Protein AF-A0A2C8F729-F1 (afdb_monomer_lite)

Radius of gyration: 20.16 Å; chains: 1; bounding box: 45×24×63 Å

Secondary structure (DSSP, 8-state):
----EEPPHHHHHH-HHHHHHHTTS-GGGHHHHHHHHHH-EE--HHHHHHHHHHHHHHHTTS-EEEEE--PPPTT---SB-TTSSB--------SHHHHHHHHHHHHHHHTTTTEEES--HHHHHHHT--EEEEE--SS-HHHHHHHHHH-PPPS---

Sequence (158 aa):
MKNTDKIAPHTIGSCSEIQSWIDQFPSKYHDTARELLLQLNFVSRDTYAKWLQRKLDYYAENECALYAVRKFRSTVKSAWSKGGTINKTTATTLGSEDLVRSIIGHCVRKHEGALFDHPSIYALKKNKIKNIILIDDSIGSGDRVATYICASPHPLDH

pLDDT: mean 76.64, std 15.74, range [39.09, 94.12]

InterPro domains:
  IPR056920 PRTase-CE [PF24390] (18-149)

Foldseek 3Di:
DPPWDADDLVNCVVDPVNVVVLVVDDPVCSVVSSVVSRPDTDDDLVRVLVVVLVVLVVQLVAAEEEAEQDDDDPPQLALADPQQAGPDDPDPDDDVSVSVVVSLVVSCVVSPPRYHYRDGPVRCVVSVHPHYDYHYDDDPCPVRVVSHVNSHDDDDDD

Structure (mmCIF, N/CA/C/O backbone):
data_AF-A0A2C8F729-F1
#
_entry.id   AF-A0A2C8F729-F1
#
loop_
_atom_site.group_PDB
_atom_site.id
_atom_site.type_symbol
_atom_site.label_atom_id
_atom_site.label_alt_id
_atom_site.label_comp_id
_atom_site.label_asym_id
_atom_site.label_entity_id
_atom_site.label_seq_id
_atom_site.pdbx_PDB_ins_code
_atom_site.Cartn_x
_atom_site.Cartn_y
_atom_site.Cartn_z
_atom_site.occupancy
_atom_site.B_iso_or_equiv
_atom_site.auth_seq_id
_atom_site.auth_comp_id
_atom_site.auth_asym_id
_atom_site.auth_atom_id
_atom_site.pdbx_PDB_model_num
ATOM 1 N N . MET A 1 1 ? -11.182 -1.011 -16.797 1.00 39.22 1 MET A N 1
ATOM 2 C CA . MET A 1 1 ? -10.187 0.070 -16.621 1.00 39.22 1 MET A CA 1
ATOM 3 C C . MET A 1 1 ? -8.956 -0.334 -17.422 1.00 39.22 1 MET A C 1
ATOM 5 O O . MET A 1 1 ? -8.292 -1.275 -17.018 1.00 39.22 1 MET A O 1
ATOM 9 N N . LYS A 1 2 ? -8.732 0.270 -18.594 1.00 46.56 2 LYS A N 1
ATOM 10 C CA . LYS A 1 2 ? -7.531 0.077 -19.424 1.00 46.56 2 LYS A CA 1
ATOM 11 C C . LYS A 1 2 ? -6.873 1.452 -19.572 1.00 46.56 2 LYS A C 1
ATOM 13 O O . LYS A 1 2 ? -7.164 2.149 -20.526 1.00 46.56 2 LYS A O 1
ATOM 18 N N . ASN A 1 3 ? -6.099 1.858 -18.570 1.00 49.88 3 ASN A N 1
ATOM 19 C CA . ASN A 1 3 ? -5.200 3.015 -18.644 1.00 49.88 3 ASN A CA 1
ATOM 20 C C . ASN A 1 3 ? -3.837 2.531 -18.147 1.00 49.88 3 ASN A C 1
ATOM 22 O O . ASN A 1 3 ? -3.426 2.793 -17.020 1.00 49.88 3 ASN A O 1
ATOM 26 N N . THR A 1 4 ? -3.235 1.666 -18.954 1.00 56.28 4 THR A N 1
ATOM 27 C CA . THR A 1 4 ? -1.869 1.188 -18.777 1.00 56.28 4 THR A CA 1
ATOM 28 C C . THR A 1 4 ? -1.108 1.676 -19.988 1.00 56.28 4 THR A C 1
ATOM 30 O O . THR A 1 4 ? -1.383 1.217 -21.100 1.00 56.28 4 THR A O 1
ATOM 33 N N . ASP A 1 5 ? -0.192 2.607 -19.774 1.00 72.62 5 ASP A N 1
ATOM 34 C CA . ASP A 1 5 ? 0.702 3.055 -20.826 1.00 72.62 5 ASP A CA 1
ATOM 35 C C . ASP A 1 5 ? 1.789 1.992 -20.970 1.00 72.62 5 ASP A C 1
ATOM 37 O O . ASP A 1 5 ? 2.401 1.568 -19.989 1.00 72.62 5 ASP A O 1
ATOM 41 N N . LYS A 1 6 ? 1.986 1.488 -22.185 1.00 80.94 6 LYS A N 1
ATOM 42 C CA . LYS A 1 6 ? 3.083 0.569 -22.493 1.00 80.94 6 LYS A CA 1
ATOM 43 C C . LYS A 1 6 ? 4.196 1.340 -23.176 1.00 80.94 6 LYS A C 1
ATOM 45 O O . LYS A 1 6 ? 3.925 2.264 -23.941 1.00 80.94 6 LYS A O 1
ATOM 50 N N . ILE A 1 7 ? 5.437 0.917 -22.956 1.00 78.94 7 ILE A N 1
ATOM 51 C CA . ILE A 1 7 ? 6.544 1.388 -23.788 1.00 78.94 7 ILE A CA 1
ATOM 52 C C . ILE A 1 7 ? 6.292 0.896 -25.213 1.00 78.94 7 ILE A C 1
ATOM 54 O O . ILE A 1 7 ? 6.106 -0.300 -25.447 1.00 78.94 7 ILE A O 1
ATOM 58 N N . ALA A 1 8 ? 6.267 1.825 -26.166 1.00 80.12 8 ALA A N 1
ATOM 59 C CA . ALA A 1 8 ? 6.163 1.468 -27.567 1.00 80.12 8 ALA A CA 1
ATOM 60 C C . ALA A 1 8 ? 7.534 0.987 -28.086 1.00 80.12 8 ALA A C 1
ATOM 62 O O . ALA A 1 8 ? 8.562 1.554 -27.708 1.00 80.12 8 ALA A O 1
ATOM 63 N N . PRO A 1 9 ? 7.586 -0.009 -28.991 1.00 78.50 9 PRO A N 1
ATOM 64 C CA . PRO A 1 9 ? 8.853 -0.558 -29.485 1.00 78.50 9 PRO A CA 1
ATOM 65 C C . PRO A 1 9 ? 9.806 0.484 -30.079 1.00 78.50 9 PRO A C 1
ATOM 67 O O . PRO A 1 9 ? 11.013 0.411 -29.870 1.00 78.50 9 PRO A O 1
ATOM 70 N N . HIS A 1 10 ? 9.266 1.494 -30.764 1.00 78.00 10 HIS A N 1
ATOM 71 C CA . HIS A 1 10 ? 10.068 2.563 -31.360 1.00 78.00 10 HIS A CA 1
ATOM 72 C C . HIS A 1 10 ? 10.721 3.480 -30.309 1.00 78.00 10 HIS A C 1
ATOM 74 O O . HIS A 1 10 ? 11.790 4.025 -30.567 1.00 78.00 10 HIS A O 1
ATOM 80 N N . THR A 1 11 ? 10.126 3.611 -29.117 1.00 77.75 11 THR A N 1
ATOM 81 C CA . THR A 1 11 ? 10.642 4.447 -28.020 1.00 77.75 11 THR A CA 1
ATOM 82 C C . THR A 1 11 ? 11.925 3.878 -27.421 1.00 77.75 11 THR A C 1
ATOM 84 O O . THR A 1 11 ? 12.768 4.633 -26.946 1.00 77.75 11 THR A O 1
ATOM 87 N N . ILE A 1 12 ? 12.103 2.552 -27.471 1.00 77.88 12 ILE A N 1
ATOM 88 C CA . ILE A 1 12 ? 13.292 1.881 -26.935 1.00 77.88 12 ILE A CA 1
ATOM 89 C C . ILE A 1 12 ? 14.540 2.363 -27.676 1.00 77.88 12 ILE A C 1
ATOM 91 O O . ILE A 1 12 ? 15.502 2.774 -27.036 1.00 77.88 12 ILE A O 1
ATOM 95 N N . GLY A 1 13 ? 14.521 2.353 -29.012 1.00 73.88 13 GLY A N 1
ATOM 96 C CA . GLY A 1 13 ? 15.665 2.751 -29.842 1.00 73.88 13 GLY A CA 1
ATOM 97 C C . GLY A 1 13 ? 15.960 4.253 -29.837 1.00 73.88 13 GLY A C 1
ATOM 98 O O . GLY A 1 13 ? 17.099 4.649 -30.054 1.00 73.88 13 GLY A O 1
ATOM 99 N N . SER A 1 14 ? 14.952 5.090 -29.576 1.00 80.38 14 SER A N 1
ATOM 100 C CA . SER A 1 14 ? 15.080 6.551 -29.620 1.00 80.38 14 SER A CA 1
ATOM 101 C C . SER A 1 14 ? 15.361 7.203 -28.262 1.00 80.38 14 SER A C 1
ATOM 103 O O . SER A 1 14 ? 15.598 8.407 -28.209 1.00 80.38 14 SER A O 1
ATOM 105 N N . CYS A 1 15 ? 15.290 6.453 -27.159 1.00 85.06 15 CYS A N 1
ATOM 106 C CA . CYS A 1 15 ? 15.483 6.973 -25.808 1.00 85.06 15 CYS A CA 1
ATOM 107 C C . CYS A 1 15 ? 16.882 6.624 -25.288 1.00 85.06 15 CYS A C 1
ATOM 109 O O . CYS A 1 15 ? 17.195 5.458 -25.040 1.00 85.06 15 CYS A O 1
ATOM 111 N N . SER A 1 16 ? 17.712 7.648 -25.084 1.00 84.56 16 SER A N 1
ATOM 112 C CA . SER A 1 16 ? 19.090 7.495 -24.600 1.00 84.56 16 SER A CA 1
ATOM 113 C C . SER A 1 16 ? 19.168 6.853 -23.212 1.00 84.56 16 SER A C 1
ATOM 115 O O . SER A 1 16 ? 20.077 6.067 -22.955 1.00 84.56 16 SER A O 1
ATOM 117 N N . GLU A 1 17 ? 18.203 7.126 -22.332 1.00 84.25 17 GLU A N 1
ATOM 118 C CA . GLU A 1 17 ? 18.124 6.531 -20.991 1.00 84.25 17 GLU A CA 1
ATOM 119 C C . GLU A 1 17 ? 17.820 5.029 -21.050 1.00 84.25 17 GLU A C 1
ATOM 121 O O . GLU A 1 17 ? 18.455 4.242 -20.349 1.00 84.25 17 GLU A O 1
ATOM 126 N N . ILE A 1 18 ? 16.897 4.612 -21.928 1.00 85.69 18 ILE A N 1
ATOM 127 C CA . ILE A 1 18 ? 16.574 3.193 -22.133 1.00 85.69 18 ILE A CA 1
ATOM 128 C C . ILE A 1 18 ? 17.779 2.446 -22.710 1.00 85.69 18 ILE A C 1
ATOM 130 O O . ILE A 1 18 ? 18.097 1.359 -22.231 1.00 85.69 18 ILE A O 1
ATOM 134 N N . GLN A 1 19 ? 18.473 3.024 -23.695 1.00 87.38 19 GLN A N 1
ATOM 135 C CA . GLN A 1 19 ? 19.693 2.419 -24.240 1.00 87.38 19 GLN A CA 1
ATOM 136 C C . GLN A 1 19 ? 20.779 2.298 -23.168 1.00 87.38 19 GLN A C 1
ATOM 138 O O . GLN A 1 19 ? 21.313 1.214 -22.962 1.00 87.38 19 GLN A O 1
ATOM 143 N N . SER A 1 20 ? 20.993 3.360 -22.385 1.00 89.25 20 SER A N 1
ATOM 144 C CA . SER A 1 20 ? 21.950 3.355 -21.271 1.00 89.25 20 SER A CA 1
ATOM 145 C C . SER A 1 20 ? 21.620 2.299 -20.210 1.00 89.25 20 SER A C 1
ATOM 147 O O . SER A 1 20 ? 22.518 1.787 -19.547 1.00 89.25 20 SER A O 1
ATOM 149 N N . TRP A 1 21 ? 20.339 1.965 -20.019 1.00 88.31 21 TRP A N 1
ATOM 150 C CA . TRP A 1 21 ? 19.918 0.871 -19.145 1.00 88.31 21 TRP A CA 1
ATOM 151 C C . TRP A 1 21 ? 20.162 -0.514 -19.764 1.00 88.31 21 TRP A C 1
ATOM 153 O O . TRP A 1 21 ? 20.668 -1.398 -19.076 1.00 88.31 21 TRP A O 1
ATOM 163 N N . ILE A 1 22 ? 19.859 -0.707 -21.054 1.00 87.94 22 ILE A N 1
ATOM 164 C CA . ILE A 1 22 ? 20.107 -1.974 -21.772 1.00 87.94 22 ILE A CA 1
ATOM 165 C C . ILE A 1 22 ? 21.608 -2.294 -21.820 1.00 87.94 22 ILE A C 1
ATOM 167 O O . ILE A 1 22 ? 22.003 -3.441 -21.604 1.00 87.94 22 ILE A O 1
ATOM 171 N N . ASP A 1 23 ? 22.449 -1.283 -22.028 1.00 91.88 23 ASP A N 1
ATOM 172 C CA . ASP A 1 23 ? 23.904 -1.431 -22.131 1.00 91.88 23 ASP A CA 1
ATOM 173 C C . ASP A 1 23 ? 24.576 -1.861 -20.813 1.00 91.88 23 ASP A C 1
ATOM 175 O O . ASP A 1 23 ? 25.733 -2.279 -20.819 1.00 91.88 23 ASP A O 1
ATOM 179 N N . GLN A 1 24 ? 23.852 -1.848 -19.683 1.00 91.69 24 GLN A N 1
ATOM 180 C CA . GLN A 1 24 ? 24.329 -2.428 -18.417 1.00 91.69 24 GLN A CA 1
ATOM 181 C C . GLN A 1 24 ? 24.418 -3.960 -18.470 1.00 91.69 24 GLN A C 1
ATOM 183 O O . GLN A 1 24 ? 25.105 -4.572 -17.649 1.00 91.69 24 GLN A O 1
ATOM 188 N N . PHE A 1 25 ? 23.723 -4.595 -19.418 1.00 89.94 25 PHE A N 1
ATOM 189 C CA . PHE A 1 25 ? 23.718 -6.042 -19.584 1.00 89.94 25 PHE A CA 1
ATOM 190 C C . PHE A 1 25 ? 24.705 -6.482 -20.676 1.00 89.94 25 PHE A C 1
ATOM 192 O O . PHE A 1 25 ? 24.892 -5.779 -21.670 1.00 89.94 25 PHE A O 1
ATOM 199 N N . PRO A 1 26 ? 25.302 -7.685 -20.562 1.00 93.69 26 PRO A N 1
ATOM 200 C CA . PRO A 1 26 ? 26.018 -8.307 -21.672 1.00 93.69 26 P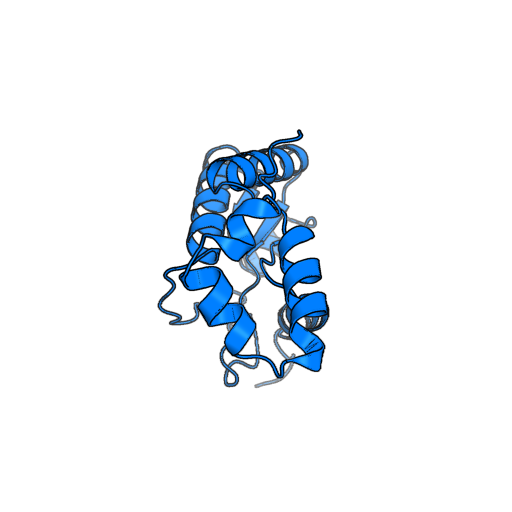RO A CA 1
ATOM 201 C C . PRO A 1 26 ? 25.151 -8.381 -22.935 1.00 93.69 26 PRO A C 1
ATOM 203 O O . PRO A 1 26 ? 23.966 -8.702 -22.844 1.00 93.69 26 PRO A O 1
ATOM 206 N N . SER A 1 27 ? 25.755 -8.182 -24.111 1.00 93.00 27 SER A N 1
ATOM 207 C CA . SER A 1 27 ? 25.054 -8.108 -25.407 1.00 93.00 27 SER A CA 1
ATOM 208 C C . SER A 1 27 ? 24.080 -9.264 -25.666 1.00 93.00 27 SER A C 1
ATOM 210 O O . SER A 1 27 ? 22.983 -9.050 -26.170 1.00 93.00 27 SER A O 1
ATOM 212 N N . LYS A 1 28 ? 24.426 -10.484 -25.234 1.00 94.12 28 LYS A N 1
ATOM 213 C CA . LYS A 1 28 ? 23.568 -11.680 -25.336 1.00 94.12 28 LYS A CA 1
ATOM 214 C C . LYS A 1 28 ? 22.220 -11.584 -24.600 1.00 94.12 28 LYS A C 1
ATOM 216 O O . LYS A 1 28 ? 21.354 -12.413 -24.844 1.00 94.12 28 LYS A O 1
ATOM 221 N N . TYR A 1 29 ? 22.054 -10.630 -23.682 1.00 90.25 29 TYR A N 1
ATOM 222 C CA . TYR A 1 29 ? 20.819 -10.402 -22.920 1.00 90.25 29 TYR A CA 1
ATOM 223 C C . TYR A 1 29 ? 20.059 -9.148 -23.356 1.00 90.25 29 TYR A C 1
ATOM 225 O O . TYR A 1 29 ? 19.000 -8.861 -22.799 1.00 90.25 29 TYR A O 1
ATOM 233 N N . HIS A 1 30 ? 20.566 -8.394 -24.334 1.00 91.56 30 HIS A N 1
ATOM 234 C CA . HIS A 1 30 ? 19.932 -7.149 -24.768 1.00 91.56 30 HIS A CA 1
ATOM 235 C C . HIS A 1 30 ? 18.516 -7.378 -25.294 1.00 91.56 30 HIS A C 1
ATOM 237 O O . HIS A 1 30 ? 17.616 -6.613 -24.960 1.00 91.56 30 HIS A O 1
ATOM 243 N N . ASP A 1 31 ? 18.290 -8.453 -26.047 1.00 89.62 31 ASP A N 1
ATOM 244 C CA . ASP A 1 31 ? 16.958 -8.767 -26.572 1.00 89.62 31 ASP A CA 1
ATOM 245 C C . ASP A 1 31 ? 15.979 -9.130 -25.452 1.00 89.62 31 ASP A C 1
ATOM 247 O O . ASP A 1 31 ? 14.878 -8.585 -25.400 1.00 89.62 31 ASP A O 1
ATOM 251 N N . THR A 1 32 ? 16.411 -9.921 -24.466 1.00 87.88 32 THR A N 1
ATOM 252 C CA . THR A 1 32 ? 15.610 -10.209 -23.266 1.00 87.88 32 THR A CA 1
ATOM 253 C C . THR A 1 32 ? 15.309 -8.943 -22.454 1.00 87.88 32 THR A C 1
ATOM 255 O O . THR A 1 32 ? 14.198 -8.774 -21.954 1.00 87.88 32 THR A O 1
ATOM 258 N N . ALA A 1 33 ? 16.267 -8.018 -22.334 1.00 84.31 33 ALA A N 1
ATOM 259 C CA . ALA A 1 33 ? 16.058 -6.744 -21.646 1.00 84.31 33 ALA A CA 1
ATOM 260 C C . ALA A 1 33 ? 15.023 -5.863 -22.374 1.00 84.31 33 ALA A C 1
ATOM 262 O O . ALA A 1 33 ? 14.163 -5.258 -21.730 1.00 84.31 33 ALA A O 1
ATOM 263 N N . ARG A 1 34 ? 15.048 -5.836 -23.715 1.00 87.50 34 ARG A N 1
ATOM 264 C CA . ARG A 1 34 ? 14.039 -5.145 -24.538 1.00 87.50 34 ARG A CA 1
ATOM 265 C C . ARG A 1 34 ? 12.661 -5.777 -24.392 1.00 87.50 34 ARG A C 1
ATOM 267 O O . ARG A 1 34 ? 11.684 -5.056 -24.200 1.00 87.50 34 ARG A O 1
ATOM 274 N N . GLU A 1 35 ? 12.577 -7.104 -24.439 1.00 85.56 35 GLU A N 1
ATOM 275 C CA . GLU A 1 35 ? 11.325 -7.828 -24.212 1.00 85.56 35 GLU A CA 1
ATOM 276 C C . GLU A 1 35 ? 10.736 -7.506 -22.838 1.00 85.56 35 GLU A C 1
ATOM 278 O O . GLU A 1 35 ? 9.542 -7.224 -22.738 1.00 85.56 35 GLU A O 1
ATOM 283 N N . LEU A 1 36 ? 11.569 -7.455 -21.795 1.00 81.88 36 LEU A N 1
ATOM 284 C CA . LEU A 1 36 ? 11.135 -7.100 -20.446 1.00 81.88 36 LEU A CA 1
ATOM 285 C C . LEU A 1 36 ? 10.521 -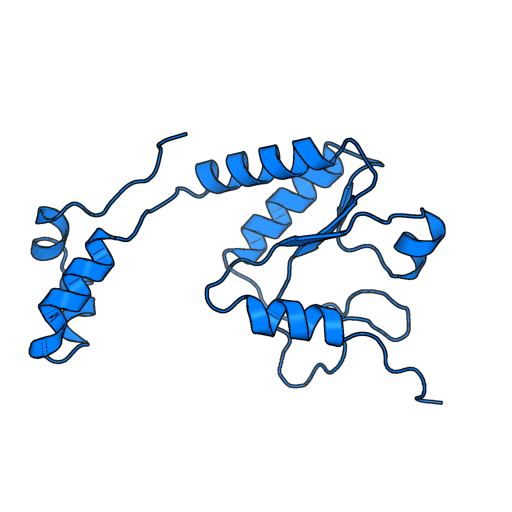5.694 -20.393 1.00 81.88 36 LEU A C 1
ATOM 287 O O . LEU A 1 36 ? 9.442 -5.530 -19.823 1.00 81.88 36 LEU A O 1
ATOM 291 N N . LEU A 1 37 ? 11.146 -4.700 -21.034 1.00 83.00 37 LEU A N 1
ATOM 292 C CA . LEU A 1 37 ? 10.609 -3.334 -21.119 1.00 83.00 37 LEU A CA 1
ATOM 293 C C . LEU A 1 37 ? 9.245 -3.282 -21.820 1.00 83.00 37 LEU A C 1
ATOM 295 O O . LEU A 1 37 ? 8.356 -2.554 -21.379 1.00 83.00 37 LEU A O 1
ATOM 299 N N . LEU A 1 38 ? 9.047 -4.080 -22.872 1.00 84.50 38 LEU A N 1
ATOM 300 C CA . LEU A 1 38 ? 7.775 -4.156 -23.604 1.00 84.50 38 LEU A CA 1
ATOM 301 C C . LEU A 1 38 ? 6.645 -4.808 -22.792 1.00 84.50 38 LEU A C 1
ATOM 303 O O . LEU A 1 38 ? 5.463 -4.590 -23.083 1.00 84.50 38 LEU A O 1
ATOM 307 N N . GLN A 1 39 ? 6.986 -5.597 -21.771 1.00 84.06 39 GLN A N 1
ATOM 308 C CA . GLN A 1 39 ? 6.009 -6.174 -20.848 1.00 84.06 39 GLN A CA 1
ATOM 309 C C . GLN A 1 39 ? 5.645 -5.239 -19.686 1.00 84.06 39 GLN A C 1
ATOM 311 O O . GLN A 1 39 ? 4.655 -5.495 -18.993 1.00 84.06 39 GLN A O 1
ATOM 316 N N . LEU A 1 40 ? 6.387 -4.144 -19.477 1.00 78.75 40 LEU A N 1
ATOM 317 C CA . LEU A 1 40 ? 6.071 -3.180 -18.427 1.00 78.75 40 LEU A CA 1
ATOM 318 C C . LEU A 1 40 ? 4.779 -2.424 -18.749 1.00 78.75 40 LEU A C 1
ATOM 320 O O . LEU A 1 40 ? 4.576 -1.904 -19.846 1.00 78.75 40 LEU A O 1
ATOM 324 N N . ASN A 1 41 ? 3.907 -2.351 -17.747 1.00 80.75 41 ASN A N 1
ATOM 325 C CA . ASN A 1 41 ? 2.698 -1.544 -17.785 1.00 80.75 41 ASN A CA 1
ATOM 326 C C . ASN A 1 41 ? 2.872 -0.389 -16.808 1.00 80.75 41 ASN A C 1
ATOM 328 O O . ASN A 1 41 ? 2.957 -0.597 -15.597 1.00 80.75 41 ASN A O 1
ATOM 332 N N . PHE A 1 42 ? 2.903 0.823 -17.342 1.00 79.56 42 PHE A N 1
ATOM 333 C CA . PHE A 1 42 ? 3.000 2.036 -16.557 1.00 79.56 42 PHE A CA 1
ATOM 334 C C . PHE A 1 42 ? 1.596 2.473 -16.169 1.00 79.56 42 PHE A C 1
ATOM 336 O O . PHE A 1 42 ? 0.685 2.567 -16.992 1.00 79.56 42 PHE A O 1
ATOM 343 N N . VAL A 1 43 ? 1.418 2.704 -14.876 1.00 82.44 43 VAL A N 1
ATOM 344 C CA . VAL A 1 43 ? 0.164 3.179 -14.305 1.00 82.44 43 VAL A CA 1
ATOM 345 C C . VAL A 1 43 ? 0.456 4.526 -13.674 1.00 82.44 43 VAL A C 1
ATOM 347 O O . VAL A 1 43 ? 1.358 4.641 -12.844 1.00 82.44 43 VAL A O 1
ATOM 350 N N . SER A 1 44 ? -0.300 5.554 -14.060 1.00 83.94 44 SER A N 1
ATOM 351 C CA . SER A 1 44 ? -0.135 6.870 -13.450 1.00 83.94 44 SER A CA 1
ATOM 352 C C . SER A 1 44 ? -0.457 6.826 -11.954 1.00 83.94 44 SER A C 1
ATOM 354 O O . SER A 1 44 ? -1.292 6.033 -11.500 1.00 83.94 44 SER A O 1
ATOM 356 N N . ARG A 1 45 ? 0.162 7.731 -11.187 1.00 82.94 45 ARG A N 1
ATOM 357 C CA . ARG A 1 45 ? -0.105 7.904 -9.750 1.00 82.94 45 ARG A CA 1
ATOM 358 C C . ARG A 1 45 ? -1.605 8.019 -9.461 1.00 82.94 45 ARG A C 1
ATOM 360 O O . ARG A 1 45 ? -2.101 7.356 -8.555 1.00 82.94 45 ARG A O 1
ATOM 367 N N . ASP A 1 46 ? -2.329 8.797 -10.259 1.00 86.81 46 ASP A N 1
ATOM 368 C CA . ASP A 1 46 ? -3.768 9.008 -10.085 1.00 86.81 46 ASP A CA 1
ATOM 369 C C . ASP A 1 46 ? -4.587 7.755 -10.384 1.00 86.81 46 ASP A C 1
ATOM 371 O O . ASP A 1 46 ? -5.561 7.464 -9.689 1.00 86.81 46 ASP A O 1
ATOM 375 N N . THR A 1 47 ? -4.198 6.993 -11.408 1.00 87.19 47 THR A N 1
ATOM 376 C CA . THR A 1 47 ? -4.878 5.742 -11.765 1.00 87.19 47 THR A CA 1
ATOM 377 C C . THR A 1 47 ? -4.718 4.717 -10.648 1.00 87.19 47 THR A C 1
ATOM 379 O O . THR A 1 47 ? -5.705 4.103 -10.234 1.00 87.19 47 THR A O 1
ATOM 382 N N . TYR A 1 48 ? -3.503 4.586 -10.111 1.00 87.12 48 TYR A N 1
ATOM 383 C CA . TYR A 1 48 ? -3.228 3.749 -8.948 1.00 87.12 48 TYR A CA 1
ATOM 384 C C . TYR A 1 48 ? -4.013 4.220 -7.718 1.00 87.12 48 TYR A C 1
ATOM 386 O O . TYR A 1 48 ? -4.685 3.415 -7.074 1.00 87.12 48 TYR A O 1
ATOM 394 N N . ALA A 1 49 ? -3.999 5.524 -7.427 1.00 89.50 49 ALA A N 1
ATOM 395 C CA . ALA A 1 49 ? -4.700 6.086 -6.279 1.00 89.50 49 ALA A CA 1
ATOM 396 C C . ALA A 1 49 ? -6.210 5.830 -6.347 1.00 89.50 49 ALA A C 1
ATOM 398 O O . ALA A 1 49 ? -6.785 5.317 -5.390 1.00 89.50 49 ALA A O 1
ATOM 399 N N . LYS A 1 50 ? -6.846 6.100 -7.493 1.00 91.44 50 LYS A N 1
ATOM 400 C CA . LYS A 1 50 ? -8.276 5.828 -7.704 1.00 91.44 50 LYS A CA 1
ATOM 401 C C . LYS A 1 50 ? -8.597 4.341 -7.593 1.00 91.44 50 LYS A C 1
ATOM 403 O O . LYS A 1 50 ? -9.631 3.978 -7.038 1.00 91.44 50 LYS A O 1
ATOM 408 N N . TRP A 1 51 ? -7.736 3.472 -8.121 1.00 91.44 51 TRP A N 1
ATOM 409 C CA . TRP A 1 51 ? -7.911 2.027 -7.993 1.00 91.44 51 TRP A CA 1
ATOM 410 C C . TRP A 1 51 ? -7.856 1.578 -6.528 1.00 91.44 51 TRP A C 1
ATOM 412 O O . TRP A 1 51 ? -8.767 0.879 -6.082 1.00 91.44 51 TRP A O 1
ATOM 422 N N . LEU A 1 52 ? -6.842 2.019 -5.778 1.00 90.62 52 LEU A N 1
ATOM 423 C CA . LEU A 1 52 ? -6.675 1.654 -4.373 1.00 90.62 52 LEU A CA 1
ATOM 424 C C . LEU A 1 52 ? -7.830 2.190 -3.523 1.00 90.62 52 LEU A C 1
ATOM 426 O O . LEU A 1 52 ? -8.408 1.438 -2.745 1.00 90.62 52 LEU A O 1
ATOM 430 N N . GLN A 1 53 ? -8.230 3.448 -3.731 1.00 92.69 53 GLN A N 1
ATOM 431 C CA . GLN A 1 53 ? -9.385 4.045 -3.054 1.00 92.69 53 GLN A CA 1
ATOM 432 C C . GLN A 1 53 ? -10.655 3.230 -3.285 1.00 92.69 53 GLN A C 1
ATOM 434 O O . GLN A 1 53 ? -11.320 2.864 -2.326 1.00 92.69 53 GLN A O 1
ATOM 439 N N . ARG A 1 54 ? -10.956 2.859 -4.536 1.00 92.75 54 ARG A N 1
ATOM 440 C CA . ARG A 1 54 ? -12.131 2.031 -4.849 1.00 92.75 54 ARG A CA 1
ATOM 441 C C . ARG A 1 54 ? -12.084 0.657 -4.188 1.00 92.75 54 ARG A C 1
ATOM 443 O O . ARG A 1 54 ? -13.128 0.116 -3.840 1.00 92.75 54 ARG A O 1
ATOM 450 N N . LYS A 1 55 ? -10.894 0.069 -4.051 1.00 91.69 55 LYS A N 1
ATOM 451 C CA . LYS A 1 55 ? -10.725 -1.203 -3.343 1.00 91.69 55 LYS A CA 1
ATOM 452 C C . LYS A 1 55 ? -10.965 -1.046 -1.847 1.00 91.69 55 LYS A C 1
ATOM 454 O O . LYS A 1 55 ? -11.661 -1.877 -1.284 1.00 91.69 55 LYS A O 1
ATOM 459 N N . LEU A 1 56 ? -10.449 0.011 -1.228 1.00 92.12 56 LEU A N 1
ATOM 460 C CA . LEU A 1 56 ? -10.683 0.290 0.190 1.00 92.12 56 LEU A CA 1
ATOM 461 C C . LEU A 1 56 ? -12.143 0.672 0.474 1.00 92.12 56 LEU A C 1
ATOM 463 O O . LEU A 1 56 ? -12.694 0.206 1.463 1.00 92.12 56 LEU A O 1
ATOM 467 N N . ASP A 1 57 ? -12.783 1.432 -0.419 1.00 91.69 57 ASP A N 1
ATOM 468 C CA . ASP A 1 57 ? -14.210 1.769 -0.342 1.00 91.69 57 ASP A CA 1
ATOM 469 C C . ASP A 1 57 ? -15.081 0.504 -0.273 1.00 91.69 57 ASP A C 1
ATOM 471 O O . ASP A 1 57 ? -16.011 0.447 0.520 1.00 91.69 57 ASP A O 1
ATOM 475 N N . TYR A 1 58 ? -14.758 -0.527 -1.062 1.00 90.25 58 TYR A N 1
ATOM 476 C CA . TYR A 1 58 ? -15.476 -1.806 -1.041 1.00 90.25 58 TYR A CA 1
ATOM 477 C C . TYR A 1 58 ? -15.385 -2.522 0.317 1.00 90.25 58 TYR A C 1
ATOM 479 O O . TYR A 1 58 ? -16.340 -3.153 0.750 1.00 90.25 58 TYR A O 1
ATOM 487 N N . TYR A 1 59 ? -14.247 -2.428 1.009 1.00 88.06 59 TYR A N 1
ATOM 488 C CA . TYR A 1 59 ? -14.072 -3.070 2.316 1.00 88.06 59 TYR A CA 1
ATOM 489 C C . TYR A 1 59 ? -14.633 -2.253 3.483 1.00 88.06 59 TYR A C 1
ATOM 491 O O . TYR A 1 59 ? -14.789 -2.794 4.575 1.00 88.06 59 TYR A O 1
ATOM 499 N N . ALA A 1 60 ? -14.974 -0.983 3.260 1.00 88.69 60 ALA A N 1
ATOM 500 C CA . ALA A 1 60 ? -15.510 -0.095 4.287 1.00 88.69 60 ALA A CA 1
ATOM 501 C C . ALA A 1 60 ? -16.934 -0.465 4.757 1.00 88.69 60 ALA A C 1
ATOM 503 O O . ALA A 1 60 ? -17.454 0.173 5.665 1.00 88.69 60 ALA A O 1
ATOM 504 N N . GLU A 1 61 ? -17.557 -1.506 4.191 1.00 85.94 61 GLU A N 1
ATOM 505 C CA . GLU A 1 61 ? -18.808 -2.083 4.708 1.00 85.94 61 GLU A CA 1
ATOM 506 C C . GLU A 1 61 ? -18.650 -2.696 6.110 1.00 85.94 61 GLU A C 1
ATOM 508 O O . GLU A 1 61 ? -19.627 -2.841 6.840 1.00 85.94 61 GLU A O 1
ATOM 513 N N . ASN A 1 62 ? -17.422 -3.060 6.495 1.00 88.00 62 ASN A N 1
ATOM 514 C CA . ASN A 1 62 ? -17.099 -3.582 7.816 1.00 88.00 62 ASN A CA 1
ATOM 515 C C . ASN A 1 62 ? -15.909 -2.834 8.413 1.00 88.00 62 ASN A C 1
ATOM 517 O O . ASN A 1 62 ? -15.062 -2.304 7.692 1.00 88.00 62 ASN A O 1
ATOM 521 N N . GLU A 1 63 ? -15.788 -2.882 9.738 1.00 91.94 63 GLU A N 1
ATOM 522 C CA . GLU A 1 63 ? -14.607 -2.358 10.414 1.00 91.94 63 GLU A CA 1
ATOM 523 C C . GLU A 1 63 ? -13.341 -3.095 9.947 1.00 91.94 63 GLU A C 1
ATOM 525 O O . GLU A 1 63 ? -13.228 -4.321 10.085 1.00 91.94 63 GLU A O 1
ATOM 530 N N . CYS A 1 64 ? -12.389 -2.345 9.394 1.00 93.00 64 CYS A N 1
ATOM 531 C CA . CYS A 1 64 ? -11.150 -2.861 8.827 1.00 93.00 64 CYS A CA 1
ATOM 532 C C . CYS A 1 64 ? -9.933 -2.097 9.352 1.00 93.00 64 CYS A C 1
ATOM 534 O O . CYS A 1 64 ? -9.877 -0.866 9.333 1.00 93.00 64 CYS A O 1
ATOM 536 N N . ALA A 1 65 ? -8.908 -2.844 9.750 1.00 92.31 65 ALA A N 1
ATOM 537 C CA . ALA A 1 65 ? -7.596 -2.302 10.057 1.00 92.31 65 ALA A CA 1
ATOM 538 C C . ALA A 1 65 ? -6.719 -2.305 8.803 1.00 92.31 65 ALA A C 1
ATOM 540 O O . ALA A 1 65 ? -6.559 -3.339 8.152 1.00 92.31 65 ALA A O 1
ATOM 541 N N . LEU A 1 66 ? -6.143 -1.151 8.478 1.00 91.56 66 LEU A N 1
ATOM 542 C CA . LEU A 1 66 ? -5.279 -0.960 7.320 1.00 91.56 66 LEU A CA 1
ATOM 543 C C . LEU A 1 66 ? -3.826 -0.859 7.780 1.00 91.56 66 LEU A C 1
ATOM 545 O O . LEU A 1 66 ? -3.490 0.009 8.587 1.00 91.56 66 LEU A O 1
ATOM 549 N N . TYR A 1 67 ? -2.960 -1.709 7.233 1.00 85.50 67 TYR A N 1
ATOM 550 C CA . TYR A 1 67 ? -1.522 -1.658 7.480 1.00 85.50 67 TYR A CA 1
ATOM 551 C C . TYR A 1 67 ? -0.773 -1.569 6.155 1.00 85.50 67 TYR A C 1
ATOM 553 O O . TYR A 1 67 ? -0.811 -2.487 5.338 1.00 85.50 67 TYR A O 1
ATOM 561 N N . ALA A 1 68 ? -0.061 -0.465 5.953 1.00 82.75 68 ALA A N 1
ATOM 562 C CA . ALA A 1 68 ? 0.936 -0.360 4.904 1.00 82.75 68 ALA A CA 1
ATOM 563 C C . ALA A 1 68 ? 2.172 -1.147 5.357 1.00 82.75 68 ALA A C 1
ATOM 565 O O . ALA A 1 68 ? 2.853 -0.769 6.315 1.00 82.75 68 ALA A O 1
ATOM 566 N N . VAL A 1 69 ? 2.436 -2.265 4.689 1.00 76.25 69 VAL A N 1
ATOM 567 C CA . VAL A 1 69 ? 3.590 -3.120 4.961 1.00 76.25 69 VAL A CA 1
ATOM 568 C C . VAL A 1 69 ? 4.845 -2.371 4.534 1.00 76.25 69 VAL A C 1
ATOM 570 O O . VAL A 1 69 ? 4.898 -1.793 3.452 1.00 76.25 69 VAL A O 1
ATOM 573 N N . ARG A 1 70 ? 5.858 -2.362 5.401 1.00 71.38 70 ARG A N 1
ATOM 574 C CA . ARG A 1 70 ? 7.141 -1.697 5.144 1.00 71.38 70 ARG A CA 1
ATOM 575 C C . ARG A 1 70 ? 8.295 -2.625 5.466 1.00 71.38 70 ARG A C 1
ATOM 577 O O . ARG A 1 70 ? 8.178 -3.502 6.324 1.00 71.38 70 ARG A O 1
ATOM 584 N N . LYS A 1 71 ? 9.438 -2.402 4.813 1.00 61.16 71 LYS A N 1
ATOM 585 C CA . LYS A 1 71 ? 10.682 -3.076 5.196 1.00 61.16 71 LYS A CA 1
ATOM 586 C C . LYS A 1 71 ? 11.143 -2.552 6.553 1.00 61.16 71 LYS A C 1
ATOM 588 O O . LYS A 1 71 ? 11.459 -1.373 6.707 1.00 61.16 71 LYS A O 1
ATOM 593 N N . PHE A 1 72 ? 11.230 -3.443 7.528 1.00 59.47 72 PHE A N 1
ATOM 594 C CA . PHE A 1 72 ? 11.916 -3.148 8.776 1.00 59.47 72 PHE A CA 1
ATOM 595 C C . PHE A 1 72 ? 13.429 -3.055 8.540 1.00 59.47 72 PHE A C 1
ATOM 597 O O . PHE A 1 72 ? 13.982 -3.765 7.698 1.00 59.47 72 PHE A O 1
ATOM 604 N N . ARG A 1 73 ? 14.121 -2.186 9.292 1.00 59.72 73 ARG A N 1
ATOM 605 C CA . ARG A 1 73 ? 15.587 -2.280 9.385 1.00 59.72 73 ARG A CA 1
ATOM 606 C C . ARG A 1 73 ? 15.932 -3.645 9.983 1.00 59.72 73 ARG A C 1
ATOM 608 O O . ARG A 1 73 ? 15.207 -4.119 10.854 1.00 59.72 73 ARG A O 1
ATOM 615 N N . SER A 1 74 ? 17.051 -4.235 9.568 1.00 55.47 74 SER A N 1
ATOM 616 C CA . SER A 1 74 ? 17.513 -5.562 10.018 1.00 55.47 74 SER A CA 1
ATOM 617 C C . SER A 1 74 ? 17.640 -5.714 11.542 1.00 55.47 74 SER A C 1
ATOM 619 O O . SER A 1 74 ? 17.701 -6.827 12.050 1.00 55.47 74 SER A O 1
ATOM 621 N N . THR A 1 75 ? 17.658 -4.606 12.284 1.00 57.94 75 THR A N 1
ATOM 622 C CA . THR A 1 75 ? 17.728 -4.560 13.749 1.00 57.94 75 THR A CA 1
ATOM 623 C C . THR A 1 75 ? 16.371 -4.661 14.455 1.00 57.94 75 THR A C 1
ATOM 625 O O . THR A 1 75 ? 16.333 -4.820 15.675 1.00 57.94 75 THR A O 1
ATOM 628 N N . VAL A 1 76 ? 15.249 -4.566 13.736 1.00 60.94 76 VAL A N 1
ATOM 629 C CA . VAL A 1 76 ? 13.901 -4.599 14.319 1.00 60.94 76 VAL A CA 1
ATOM 630 C C . VAL A 1 76 ? 13.359 -6.027 14.263 1.00 60.94 76 VAL A C 1
ATOM 632 O O . VAL A 1 76 ? 13.007 -6.526 13.201 1.00 60.94 76 VAL A O 1
ATOM 635 N N . LYS A 1 77 ? 13.278 -6.677 15.430 1.00 59.44 77 LYS A N 1
ATOM 636 C CA . LYS A 1 77 ? 12.782 -8.058 15.585 1.00 59.44 77 LYS A CA 1
ATOM 637 C C . LYS A 1 77 ? 11.252 -8.174 15.671 1.00 59.44 77 LYS A C 1
ATOM 639 O O . LYS A 1 77 ? 10.726 -9.272 15.558 1.00 59.44 77 LYS A O 1
ATOM 644 N N . SER A 1 78 ? 10.549 -7.062 15.906 1.00 63.38 78 SER A N 1
ATOM 645 C CA . SER A 1 78 ? 9.094 -7.022 16.097 1.00 63.38 78 SER A CA 1
ATOM 646 C C . SER A 1 78 ? 8.489 -5.774 15.448 1.00 63.38 78 SER A C 1
ATOM 648 O O . SER A 1 78 ? 8.975 -4.659 15.661 1.00 63.38 78 SER A O 1
ATOM 650 N N . ALA A 1 79 ? 7.400 -5.945 14.698 1.00 63.59 79 ALA A N 1
ATOM 651 C CA . ALA A 1 79 ? 6.588 -4.859 14.152 1.00 63.59 79 ALA A CA 1
ATOM 652 C C . ALA A 1 79 ? 5.890 -4.076 15.271 1.00 63.59 79 ALA A C 1
ATOM 654 O O . ALA A 1 79 ? 5.631 -2.880 15.138 1.00 63.59 79 ALA A O 1
ATOM 655 N N . TRP A 1 80 ? 5.632 -4.745 16.394 1.00 69.69 80 TRP A N 1
ATOM 656 C CA . TRP A 1 80 ? 4.918 -4.207 17.540 1.00 69.69 80 TRP A CA 1
ATOM 657 C C . TRP A 1 80 ? 5.880 -3.801 18.655 1.00 69.69 80 TRP A C 1
ATOM 659 O O . TRP A 1 80 ? 6.828 -4.518 18.989 1.00 69.69 80 TRP A O 1
ATOM 669 N N . SER A 1 81 ? 5.616 -2.647 19.255 1.00 71.50 81 SER A N 1
ATOM 670 C CA . SER A 1 81 ? 6.231 -2.221 20.505 1.00 71.50 81 SER A CA 1
ATOM 671 C C . SER A 1 81 ? 5.700 -3.057 21.675 1.00 71.50 81 SER A C 1
ATOM 673 O O . SER A 1 81 ? 4.666 -3.723 21.560 1.00 71.50 81 SER A O 1
ATOM 675 N N . LYS A 1 82 ? 6.342 -2.961 22.848 1.00 68.81 82 LYS A N 1
ATOM 676 C CA . LYS A 1 82 ? 5.836 -3.584 24.089 1.00 68.81 82 LYS A CA 1
ATOM 677 C C . LYS A 1 82 ? 4.403 -3.144 24.446 1.00 68.81 82 LYS A C 1
ATOM 679 O O . LYS A 1 82 ? 3.695 -3.876 25.124 1.00 68.81 82 LYS A O 1
ATOM 684 N N . GLY A 1 83 ? 3.951 -1.984 23.958 1.00 66.00 83 GLY A N 1
ATOM 685 C CA . GLY A 1 83 ? 2.580 -1.487 24.132 1.00 66.00 83 GLY A CA 1
ATOM 686 C C . GLY A 1 83 ? 1.588 -1.949 23.057 1.00 66.00 83 GLY A C 1
ATOM 687 O O . GLY A 1 83 ? 0.452 -1.477 23.034 1.00 66.00 83 GLY A O 1
ATOM 688 N N . GLY A 1 84 ? 2.001 -2.817 22.127 1.00 69.12 84 GLY A N 1
ATOM 689 C CA . GLY A 1 84 ? 1.156 -3.290 21.030 1.00 69.12 84 GLY A CA 1
ATOM 690 C C . GLY A 1 84 ? 0.827 -2.213 19.994 1.00 69.12 84 GLY A C 1
ATOM 691 O O . GLY A 1 84 ? -0.115 -2.379 19.225 1.00 69.12 84 GLY A O 1
ATOM 692 N N . THR A 1 85 ? 1.561 -1.100 19.971 1.00 75.12 85 THR A N 1
ATOM 693 C CA . THR A 1 85 ? 1.530 -0.118 18.876 1.00 75.12 85 THR A CA 1
ATOM 694 C C . THR A 1 85 ? 2.562 -0.498 17.828 1.00 75.12 85 THR A C 1
ATOM 696 O O . THR A 1 85 ? 3.586 -1.090 18.162 1.00 75.12 85 THR A O 1
ATOM 699 N N . ILE A 1 86 ? 2.328 -0.156 16.564 1.00 72.38 86 ILE A N 1
ATOM 700 C CA . ILE A 1 86 ? 3.338 -0.400 15.532 1.00 72.38 86 ILE A CA 1
ATOM 701 C C . ILE A 1 86 ? 4.556 0.486 15.798 1.00 72.38 86 ILE A C 1
ATOM 703 O O . ILE A 1 86 ? 4.429 1.696 16.013 1.00 72.38 86 ILE A O 1
ATOM 707 N N . ASN A 1 87 ? 5.739 -0.128 15.800 1.00 68.06 87 ASN A N 1
ATOM 708 C CA . ASN A 1 87 ? 7.005 0.573 15.935 1.00 68.06 87 ASN A CA 1
ATOM 709 C C . ASN A 1 87 ? 7.146 1.563 14.775 1.00 68.06 87 ASN A C 1
ATOM 711 O O . ASN A 1 87 ? 7.253 1.176 13.611 1.00 68.06 87 ASN A O 1
ATOM 715 N N . LYS A 1 88 ? 7.160 2.860 15.098 1.00 58.41 88 LYS A N 1
ATOM 716 C CA . LYS A 1 88 ? 7.456 3.910 14.122 1.00 58.41 88 LYS A CA 1
ATOM 717 C C . LYS A 1 88 ? 8.914 3.764 13.704 1.00 58.41 88 LYS A C 1
ATOM 719 O O . LYS A 1 88 ? 9.820 4.077 14.471 1.00 58.41 88 LYS A O 1
ATOM 724 N N . THR A 1 89 ? 9.158 3.274 12.497 1.00 54.50 89 THR A N 1
ATOM 725 C CA . THR A 1 89 ? 10.514 3.255 11.947 1.00 54.50 89 THR A CA 1
ATOM 726 C C . THR A 1 89 ? 10.924 4.683 11.594 1.00 54.50 89 THR A C 1
ATOM 728 O O . THR A 1 89 ? 10.157 5.391 10.946 1.00 54.50 89 THR A O 1
ATOM 731 N N . THR A 1 90 ? 12.145 5.092 11.937 1.00 44.84 90 THR A N 1
ATOM 732 C CA . THR A 1 90 ? 12.772 6.361 11.511 1.00 44.84 90 THR A CA 1
ATOM 733 C C . THR A 1 90 ? 13.206 6.338 10.038 1.00 44.84 90 THR A C 1
ATOM 735 O O . THR A 1 90 ? 14.233 6.906 9.665 1.00 44.84 90 THR A O 1
ATOM 738 N N . ALA A 1 91 ? 12.472 5.624 9.183 1.00 48.12 91 ALA A N 1
ATOM 739 C CA . ALA A 1 91 ? 12.728 5.636 7.754 1.00 48.12 91 ALA A CA 1
ATOM 740 C C . ALA A 1 91 ? 12.286 6.997 7.203 1.00 48.12 91 ALA A C 1
ATOM 742 O O . ALA A 1 91 ? 11.106 7.339 7.227 1.00 48.12 91 ALA A O 1
ATOM 743 N N . THR A 1 92 ? 13.252 7.784 6.743 1.00 46.50 92 THR A N 1
ATOM 744 C CA . THR A 1 92 ? 13.050 8.977 5.922 1.00 46.50 92 THR A CA 1
ATOM 745 C C . THR A 1 92 ? 12.431 8.539 4.596 1.00 46.50 92 THR A C 1
ATOM 747 O O . THR A 1 92 ? 13.140 8.124 3.684 1.00 46.50 92 THR A O 1
ATOM 750 N N . THR A 1 93 ? 11.102 8.524 4.505 1.00 54.22 93 THR A N 1
ATOM 751 C CA . THR A 1 93 ? 10.396 8.087 3.292 1.00 54.22 93 THR A CA 1
ATOM 752 C C . THR A 1 93 ? 10.203 9.246 2.319 1.00 54.22 93 THR A C 1
ATOM 754 O O . THR A 1 93 ? 9.881 10.355 2.742 1.00 54.22 93 THR A O 1
ATOM 757 N N . LEU A 1 94 ? 10.443 8.978 1.028 1.00 51.38 94 LEU A N 1
ATOM 758 C CA . LEU A 1 94 ? 10.312 9.925 -0.093 1.00 51.38 94 LEU A CA 1
ATOM 759 C C . LEU A 1 94 ? 9.702 9.261 -1.361 1.00 51.38 94 LEU A C 1
ATOM 761 O O . LEU A 1 94 ? 9.895 9.749 -2.471 1.00 51.38 94 LEU A O 1
ATOM 765 N N . GLY A 1 95 ? 8.992 8.128 -1.227 1.00 67.31 95 GLY A N 1
ATOM 766 C CA . GLY A 1 95 ? 8.637 7.218 -2.340 1.00 67.31 95 GLY A CA 1
ATOM 767 C C . GLY A 1 95 ? 7.156 6.805 -2.442 1.00 67.31 95 GLY A C 1
ATOM 768 O O . GLY A 1 95 ? 6.254 7.497 -1.968 1.00 67.31 95 GLY A O 1
ATOM 769 N N . SER A 1 96 ? 6.880 5.656 -3.069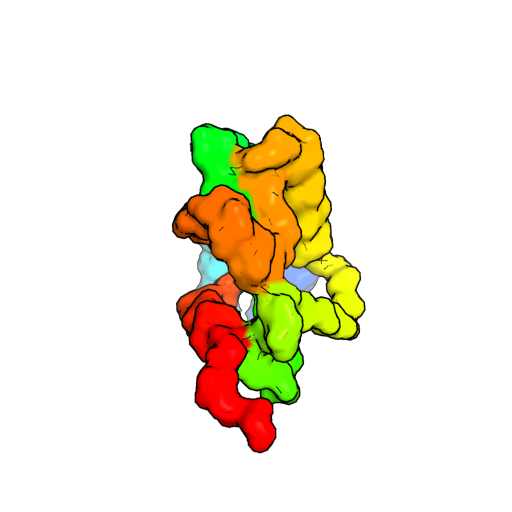 1.00 69.25 96 SER A N 1
ATOM 770 C CA . SER A 1 96 ? 5.535 5.065 -3.247 1.00 69.25 96 SER A CA 1
ATOM 771 C C . SER A 1 96 ? 4.793 4.789 -1.930 1.00 69.25 96 SER A C 1
ATOM 773 O O . SER A 1 96 ? 3.570 4.917 -1.877 1.00 69.25 9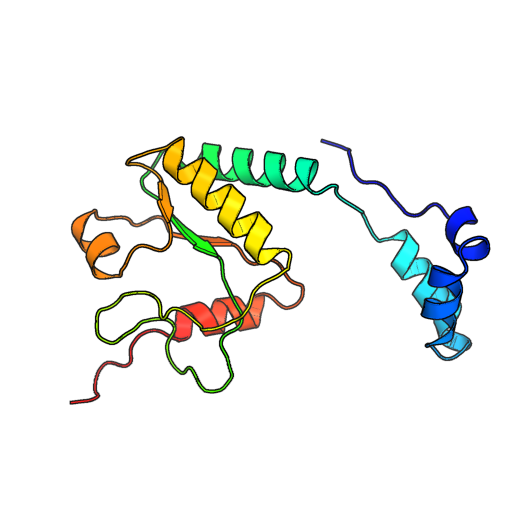6 SER A O 1
ATOM 775 N N . GLU A 1 97 ? 5.506 4.540 -0.833 1.00 74.94 97 GLU A N 1
ATOM 776 C CA . GLU A 1 97 ? 4.915 4.400 0.506 1.00 74.94 97 GLU A CA 1
ATOM 777 C C . GLU A 1 97 ? 4.240 5.691 1.016 1.00 74.94 97 GLU A C 1
ATOM 779 O O . GLU A 1 97 ? 3.250 5.634 1.753 1.00 74.94 97 GLU A O 1
ATOM 784 N N . ASP A 1 98 ? 4.743 6.874 0.638 1.00 78.12 98 ASP A N 1
ATOM 785 C CA . ASP A 1 98 ? 4.110 8.151 0.997 1.00 78.12 98 ASP A CA 1
ATOM 786 C C . ASP A 1 98 ? 2.796 8.352 0.254 1.00 78.12 98 ASP A C 1
ATOM 788 O O . ASP A 1 98 ? 1.822 8.838 0.833 1.00 78.12 98 ASP A O 1
ATOM 792 N N . LEU A 1 99 ? 2.749 7.907 -1.003 1.00 83.44 99 LEU A N 1
ATOM 793 C CA . LEU A 1 99 ? 1.521 7.872 -1.783 1.00 83.44 99 LEU A CA 1
ATOM 794 C C . LEU A 1 99 ? 0.493 6.940 -1.130 1.00 83.44 99 LEU A C 1
ATOM 796 O O . LEU A 1 99 ? -0.634 7.370 -0.892 1.00 83.44 99 LEU A O 1
ATOM 800 N N . VAL A 1 100 ? 0.879 5.706 -0.787 1.00 85.19 100 VAL A N 1
ATOM 801 C CA . VAL A 1 100 ? -0.013 4.741 -0.118 1.00 85.19 100 VAL A CA 1
ATOM 802 C C . VAL A 1 100 ? -0.532 5.301 1.204 1.00 85.19 100 VAL A C 1
ATOM 804 O O . VAL A 1 100 ? -1.739 5.288 1.435 1.00 85.19 100 VAL A O 1
ATOM 807 N N . ARG A 1 101 ? 0.337 5.875 2.047 1.00 84.62 101 ARG A N 1
ATOM 808 C CA . ARG A 1 101 ? -0.083 6.493 3.316 1.00 84.62 101 ARG A CA 1
ATOM 809 C C . ARG A 1 101 ? -1.052 7.656 3.098 1.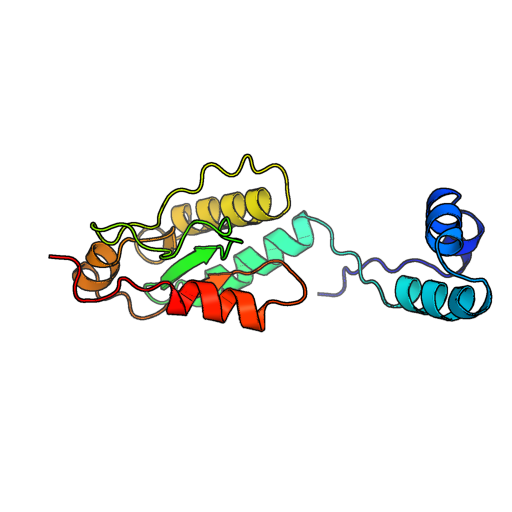00 84.62 101 ARG A C 1
ATOM 811 O O . ARG A 1 101 ? -2.030 7.774 3.828 1.00 84.62 101 ARG A O 1
ATOM 818 N N . SER A 1 102 ? -0.794 8.508 2.107 1.00 87.31 102 SER A N 1
ATOM 819 C CA . SER A 1 102 ? -1.689 9.620 1.771 1.00 87.31 102 SER A CA 1
ATOM 820 C C . SER A 1 102 ? -3.074 9.115 1.348 1.00 87.31 102 SER A C 1
ATOM 822 O O . SER A 1 102 ? -4.092 9.628 1.819 1.00 87.31 102 SER A O 1
ATOM 824 N N . ILE A 1 103 ? -3.118 8.053 0.533 1.00 90.31 103 ILE A N 1
ATOM 825 C CA . ILE A 1 103 ? -4.365 7.404 0.110 1.00 90.31 103 ILE A CA 1
ATOM 826 C C . ILE A 1 103 ? -5.105 6.801 1.309 1.00 90.31 103 ILE A C 1
ATOM 828 O O . ILE A 1 103 ? -6.287 7.092 1.481 1.00 90.31 103 ILE A O 1
ATOM 832 N N . ILE A 1 104 ? -4.423 6.024 2.159 1.00 90.00 104 ILE A N 1
ATOM 833 C CA . ILE A 1 104 ? -5.008 5.440 3.379 1.00 90.00 104 ILE A CA 1
ATOM 834 C C . ILE A 1 104 ? -5.590 6.543 4.263 1.00 90.00 104 ILE A C 1
ATOM 836 O O . ILE A 1 104 ? -6.756 6.471 4.640 1.00 90.00 104 ILE A O 1
ATOM 840 N N . GLY A 1 105 ? -4.815 7.596 4.539 1.00 88.75 105 GLY A N 1
ATOM 841 C CA . GLY A 1 105 ? -5.262 8.699 5.383 1.00 88.75 105 GLY A CA 1
ATOM 842 C C . GLY A 1 105 ? -6.496 9.407 4.819 1.00 88.75 105 GLY A C 1
ATOM 843 O O . GLY A 1 105 ? -7.381 9.796 5.577 1.00 88.75 105 GLY A O 1
ATOM 844 N N . HIS A 1 106 ? -6.589 9.558 3.495 1.00 91.94 106 HIS A N 1
ATOM 845 C CA . HIS A 1 106 ? -7.797 10.074 2.853 1.00 91.94 106 HIS A CA 1
ATOM 846 C C . HIS A 1 106 ? -8.993 9.123 3.020 1.00 91.94 106 HIS A C 1
ATOM 848 O O . HIS A 1 106 ? -10.063 9.573 3.425 1.00 91.94 106 HIS A O 1
ATOM 854 N N . CYS A 1 107 ? -8.818 7.823 2.769 1.00 91.25 107 CYS A N 1
ATOM 855 C CA . CYS A 1 107 ? -9.878 6.821 2.918 1.00 91.25 107 CYS A CA 1
ATOM 856 C C . CYS A 1 107 ? -10.389 6.706 4.359 1.00 91.25 107 CYS A C 1
ATOM 858 O O . CYS A 1 107 ? -11.592 6.615 4.565 1.00 91.25 107 CYS A O 1
ATOM 860 N N . VAL A 1 108 ? -9.500 6.762 5.351 1.00 92.25 108 VAL A N 1
ATOM 861 C CA . VAL A 1 108 ? -9.864 6.709 6.775 1.00 92.25 108 VAL A CA 1
ATOM 862 C C . VAL A 1 108 ? -10.694 7.922 7.185 1.00 92.25 108 VAL A C 1
ATOM 864 O O . VAL A 1 108 ? -11.687 7.766 7.882 1.00 92.25 108 VAL A O 1
ATOM 867 N N . ARG A 1 109 ? -10.352 9.122 6.694 1.00 92.25 109 ARG A N 1
ATOM 868 C CA . ARG A 1 109 ? -11.184 10.319 6.915 1.00 92.25 109 ARG A CA 1
ATOM 869 C C . ARG A 1 109 ? -12.540 10.232 6.218 1.00 92.25 109 ARG A C 1
ATOM 871 O O . ARG A 1 109 ? -13.519 10.751 6.733 1.00 92.25 109 ARG A O 1
ATOM 878 N N . LYS A 1 110 ? -12.588 9.620 5.034 1.00 93.50 110 LYS A N 1
ATOM 879 C CA . LYS A 1 110 ? -13.829 9.433 4.271 1.00 93.50 110 LYS A CA 1
ATOM 880 C C . LYS A 1 110 ? -14.771 8.424 4.942 1.00 93.50 110 LYS A C 1
ATOM 882 O O . LYS A 1 110 ? -15.979 8.611 4.879 1.00 93.50 110 LYS A O 1
ATOM 887 N N . HIS A 1 111 ? -14.219 7.385 5.567 1.00 91.25 111 HIS A N 1
ATOM 888 C CA . HIS A 1 111 ? -14.950 6.279 6.196 1.00 91.25 111 HIS A CA 1
ATOM 889 C C . HIS A 1 111 ? -14.658 6.205 7.694 1.00 91.25 111 HIS A C 1
ATOM 891 O O . HIS A 1 111 ? -14.193 5.182 8.210 1.00 91.25 111 HIS A O 1
ATOM 897 N N . GLU A 1 112 ? -14.886 7.321 8.383 1.00 87.94 112 GLU A N 1
ATOM 898 C CA . GLU A 1 112 ? -14.656 7.423 9.821 1.00 87.94 112 GLU A CA 1
ATOM 899 C C . GLU A 1 112 ? -15.489 6.375 10.577 1.00 87.94 112 GLU A C 1
ATOM 901 O O . GLU A 1 112 ? -16.680 6.201 10.329 1.00 87.94 112 GLU A O 1
ATOM 906 N N . GLY A 1 113 ? -14.838 5.634 11.476 1.00 87.31 113 GLY A N 1
ATOM 907 C CA . GLY A 1 113 ? -15.458 4.543 12.234 1.00 87.31 113 GLY A CA 1
ATOM 908 C C . GLY A 1 113 ? -15.454 3.180 11.534 1.00 87.31 113 GLY A C 1
ATOM 909 O O . GLY A 1 113 ? -15.586 2.176 12.222 1.00 87.31 113 GLY A O 1
ATOM 910 N N . ALA A 1 114 ? -15.229 3.111 10.218 1.00 91.38 114 ALA A N 1
ATOM 911 C CA . ALA A 1 114 ? -15.112 1.840 9.497 1.00 91.38 114 ALA A CA 1
ATOM 912 C C . ALA A 1 114 ? -13.655 1.483 9.165 1.00 91.38 114 ALA A C 1
ATOM 914 O O . ALA A 1 114 ? -13.248 0.333 9.297 1.00 91.38 114 ALA A O 1
ATOM 915 N N . LEU A 1 115 ? -12.832 2.450 8.757 1.00 93.00 115 LEU A N 1
ATOM 916 C CA . LEU A 1 115 ? -11.429 2.196 8.418 1.00 93.00 115 LEU A CA 1
ATOM 917 C C . LEU A 1 115 ? -10.496 2.753 9.495 1.00 93.00 115 LEU A C 1
ATOM 919 O O . LEU A 1 115 ? -10.620 3.904 9.904 1.00 93.00 115 LEU A O 1
ATOM 923 N N . PHE A 1 116 ? -9.516 1.952 9.911 1.00 91.19 116 PHE A N 1
ATOM 924 C CA . PHE A 1 116 ? -8.559 2.315 10.957 1.00 91.19 116 PHE A CA 1
ATOM 925 C C . PHE A 1 116 ? -7.126 2.267 10.420 1.00 91.19 116 PHE A C 1
ATOM 927 O O . PHE A 1 116 ? -6.669 1.222 9.957 1.00 91.19 116 PHE A O 1
ATOM 934 N N . ASP A 1 117 ? -6.405 3.389 10.504 1.00 90.31 117 ASP A N 1
ATOM 935 C CA . ASP A 1 117 ? -5.006 3.501 10.069 1.00 90.31 117 ASP A CA 1
ATOM 936 C C . ASP A 1 117 ? -4.052 2.931 11.131 1.00 90.31 117 ASP A C 1
ATOM 938 O O . ASP A 1 117 ? -3.917 3.501 12.215 1.00 90.31 117 ASP A O 1
ATOM 942 N N . HIS A 1 118 ? -3.406 1.800 10.835 1.00 88.19 118 HIS A N 1
ATOM 943 C CA . HIS A 1 118 ? -2.447 1.103 11.703 1.00 88.19 118 HIS A CA 1
ATOM 944 C C . HIS A 1 118 ? -2.855 1.045 13.193 1.00 88.19 118 HIS A C 1
ATOM 946 O O . HIS A 1 118 ? -2.071 1.453 14.063 1.00 88.19 118 HIS A O 1
ATOM 952 N N . PRO A 1 119 ? -4.063 0.551 13.536 1.00 88.19 119 PRO A N 1
ATOM 953 C CA . PRO A 1 119 ? -4.496 0.499 14.925 1.00 88.19 119 PRO A CA 1
ATOM 954 C C . PRO A 1 119 ? -3.562 -0.388 15.759 1.00 88.19 119 PRO A C 1
ATOM 956 O O . PRO A 1 119 ? -2.949 -1.339 15.268 1.00 88.19 119 PRO A O 1
ATOM 959 N N . SER A 1 120 ? -3.456 -0.085 17.052 1.00 85.75 120 SER A N 1
ATOM 960 C CA . SER A 1 120 ? -2.728 -0.936 17.994 1.00 85.75 120 SER A CA 1
ATOM 961 C C . SER A 1 120 ? -3.457 -2.262 18.226 1.00 85.75 120 SER A C 1
ATOM 963 O O . SER A 1 120 ? -4.671 -2.355 18.037 1.00 85.75 120 SER A O 1
ATOM 965 N N . ILE A 1 121 ? -2.753 -3.273 18.743 1.00 83.00 121 ILE A N 1
ATOM 966 C CA . ILE A 1 121 ? -3.361 -4.540 19.187 1.00 83.00 121 ILE A CA 1
ATOM 967 C C . ILE A 1 121 ? -4.491 -4.274 20.193 1.00 83.00 121 ILE A C 1
ATOM 969 O O . ILE A 1 121 ? -5.527 -4.938 20.162 1.00 83.00 121 ILE A O 1
ATOM 973 N N . TYR A 1 122 ? -4.319 -3.287 21.076 1.00 85.88 122 TYR A N 1
ATOM 974 C CA . TYR A 1 122 ? -5.366 -2.887 22.012 1.00 85.88 122 TYR A CA 1
ATOM 975 C C . TYR A 1 122 ? -6.603 -2.339 21.289 1.00 85.88 122 TYR A C 1
ATOM 977 O O . TYR A 1 122 ? -7.717 -2.752 21.602 1.00 85.88 122 TYR A O 1
ATOM 985 N N . ALA A 1 123 ? -6.420 -1.455 20.302 1.00 85.12 123 ALA A N 1
ATOM 986 C CA . ALA A 1 123 ? -7.521 -0.899 19.519 1.00 85.12 123 ALA A CA 1
ATOM 987 C C . ALA A 1 123 ? -8.254 -1.982 18.710 1.00 85.12 123 ALA A C 1
ATOM 989 O O . ALA A 1 123 ? -9.483 -2.008 18.721 1.00 85.12 123 ALA A O 1
ATOM 990 N N . LEU A 1 124 ? -7.519 -2.930 18.112 1.00 86.88 124 LEU A N 1
ATOM 991 C CA . LEU A 1 124 ? -8.103 -4.099 17.443 1.00 86.88 124 LEU A CA 1
ATOM 992 C C . LEU A 1 124 ? -9.011 -4.894 18.389 1.00 86.88 124 LEU A C 1
ATOM 994 O O . LEU A 1 124 ? -10.161 -5.176 18.060 1.00 86.88 124 LEU A O 1
ATOM 998 N N . LYS A 1 125 ? -8.514 -5.223 19.590 1.00 86.75 125 LYS A N 1
ATOM 999 C CA . LYS A 1 125 ? -9.274 -5.991 20.589 1.00 86.75 125 LYS A CA 1
ATOM 1000 C C . LYS A 1 125 ? -10.482 -5.221 21.116 1.00 86.75 125 LYS A C 1
ATOM 1002 O O . LYS A 1 125 ? -11.565 -5.793 21.211 1.00 86.75 125 LYS A O 1
ATOM 1007 N N . LYS A 1 126 ? -10.302 -3.940 21.452 1.00 88.75 126 LYS A N 1
ATOM 1008 C CA . LYS A 1 126 ? -11.351 -3.077 22.011 1.00 88.75 126 LYS A CA 1
ATOM 1009 C C . LYS A 1 126 ? -12.514 -2.907 21.036 1.00 88.75 126 LYS A C 1
ATOM 1011 O O . LYS A 1 126 ? -13.662 -3.065 21.440 1.00 88.75 126 LYS A O 1
ATOM 1016 N N . ASN A 1 127 ? -12.203 -2.631 19.774 1.00 85.50 127 ASN A N 1
ATOM 1017 C CA . ASN A 1 127 ? -13.204 -2.391 18.739 1.00 85.50 127 ASN A CA 1
ATOM 1018 C C . ASN A 1 127 ? -13.666 -3.692 18.062 1.00 85.50 127 ASN A C 1
ATOM 1020 O O . ASN A 1 127 ? -14.572 -3.664 17.253 1.00 85.50 127 ASN A O 1
ATOM 1024 N N . LYS A 1 128 ? -13.090 -4.852 18.413 1.00 88.56 128 LYS A N 1
ATOM 1025 C CA . LYS A 1 128 ? -13.394 -6.159 17.797 1.00 88.56 128 LYS A CA 1
ATOM 1026 C C . LYS A 1 128 ? -13.178 -6.173 16.276 1.00 88.56 128 LYS A C 1
ATOM 1028 O O . LYS A 1 128 ? -13.849 -6.920 15.564 1.00 88.56 128 LYS A O 1
ATOM 1033 N N . ILE A 1 129 ? -12.188 -5.418 15.801 1.00 89.31 129 ILE A N 1
ATOM 1034 C CA . ILE A 1 129 ? -11.814 -5.356 14.386 1.00 89.31 129 ILE A CA 1
ATOM 1035 C C . ILE A 1 129 ? -11.159 -6.686 14.004 1.00 89.31 129 ILE A C 1
ATOM 1037 O O . ILE A 1 129 ? -10.087 -7.028 14.508 1.00 89.31 129 ILE A O 1
ATOM 1041 N N . LYS A 1 130 ? -11.813 -7.449 13.123 1.00 87.75 130 LYS A N 1
ATOM 1042 C CA . LYS A 1 130 ? -11.340 -8.769 12.660 1.00 87.75 130 LYS A CA 1
ATOM 1043 C C . LYS A 1 130 ? -10.816 -8.754 11.229 1.00 87.75 130 LYS A C 1
ATOM 1045 O O . LYS A 1 130 ? -10.059 -9.644 10.854 1.00 87.75 130 LYS A O 1
ATOM 1050 N N . ASN A 1 131 ? -11.205 -7.753 10.445 1.00 88.75 131 ASN A N 1
ATOM 1051 C CA . ASN A 1 131 ? -10.763 -7.617 9.067 1.00 88.75 131 ASN A CA 1
ATOM 1052 C C . ASN A 1 131 ? -9.463 -6.820 9.042 1.00 88.75 131 ASN A C 1
ATOM 1054 O O . ASN A 1 131 ? -9.406 -5.681 9.509 1.00 88.75 131 ASN A O 1
ATOM 1058 N N . ILE A 1 132 ? -8.409 -7.435 8.516 1.00 88.56 132 ILE A N 1
ATOM 1059 C CA . ILE A 1 132 ? -7.079 -6.838 8.440 1.00 88.56 132 ILE A CA 1
ATOM 1060 C C . ILE A 1 132 ? -6.663 -6.817 6.976 1.00 88.56 132 ILE A C 1
ATOM 1062 O O . ILE A 1 132 ? -6.621 -7.858 6.321 1.00 88.56 132 ILE A O 1
ATOM 1066 N N . ILE A 1 133 ? -6.349 -5.628 6.472 1.00 89.06 133 ILE A N 1
ATOM 1067 C CA . ILE A 1 133 ? -5.880 -5.413 5.107 1.00 89.06 133 ILE A CA 1
ATOM 1068 C C . ILE A 1 133 ? -4.421 -4.983 5.175 1.00 89.06 133 ILE A C 1
ATOM 1070 O O . ILE A 1 133 ? -4.083 -3.946 5.748 1.00 89.06 133 ILE A O 1
ATOM 1074 N N . LEU A 1 134 ? -3.563 -5.793 4.562 1.00 84.50 134 LEU A N 1
ATOM 1075 C CA . LEU A 1 134 ? -2.143 -5.512 4.401 1.00 84.50 134 LEU A CA 1
ATOM 1076 C C . LEU A 1 134 ? -1.902 -4.971 2.989 1.00 84.50 134 LEU A C 1
ATOM 1078 O O . LEU A 1 134 ? -2.310 -5.590 2.007 1.00 84.50 134 LEU A O 1
ATOM 1082 N N . ILE A 1 135 ? -1.253 -3.813 2.889 1.00 84.69 135 ILE A N 1
ATOM 1083 C CA . ILE A 1 135 ? -0.970 -3.123 1.627 1.00 84.69 135 ILE A CA 1
ATOM 1084 C C . ILE A 1 135 ? 0.547 -3.097 1.433 1.00 84.69 135 ILE A C 1
ATOM 1086 O O . ILE A 1 135 ? 1.238 -2.374 2.144 1.00 84.69 135 ILE A O 1
ATOM 1090 N N . ASP A 1 136 ? 1.053 -3.893 0.493 1.00 77.62 136 ASP A N 1
ATOM 1091 C CA . ASP A 1 136 ? 2.477 -3.988 0.134 1.00 77.62 136 ASP A CA 1
ATOM 1092 C C . ASP A 1 136 ? 2.694 -3.462 -1.295 1.00 77.62 136 ASP A C 1
ATOM 1094 O O . ASP A 1 136 ? 1.824 -3.626 -2.157 1.00 77.62 136 ASP A O 1
ATOM 1098 N N . ASP A 1 137 ? 3.830 -2.806 -1.546 1.00 71.06 137 ASP A N 1
ATOM 1099 C CA . ASP A 1 137 ? 4.091 -2.066 -2.787 1.00 71.06 137 ASP A CA 1
ATOM 1100 C C . ASP A 1 137 ? 5.089 -2.730 -3.750 1.00 71.06 137 ASP A C 1
ATOM 1102 O O . ASP A 1 137 ? 5.266 -2.226 -4.860 1.00 71.06 137 ASP A O 1
ATOM 1106 N N . SER A 1 138 ? 5.743 -3.842 -3.383 1.00 55.03 138 SER A N 1
ATOM 1107 C CA . SER A 1 138 ? 6.931 -4.280 -4.136 1.00 55.03 138 SER A CA 1
ATOM 1108 C C . SER A 1 138 ? 7.056 -5.780 -4.434 1.00 55.03 138 SER A C 1
ATOM 1110 O O . SER A 1 138 ? 6.639 -6.659 -3.683 1.00 55.03 138 SER A O 1
ATOM 1112 N N . ILE A 1 139 ? 7.723 -6.069 -5.558 1.00 50.56 139 ILE A N 1
ATOM 1113 C CA . ILE A 1 139 ? 8.103 -7.406 -6.049 1.00 50.56 139 ILE A CA 1
ATOM 1114 C C . ILE A 1 139 ? 8.955 -8.134 -4.993 1.00 50.56 139 ILE A C 1
ATOM 1116 O O . ILE A 1 139 ? 9.950 -7.583 -4.529 1.00 50.56 139 ILE A O 1
ATOM 1120 N N . GLY A 1 140 ? 8.552 -9.348 -4.589 1.00 47.09 140 GLY A N 1
ATOM 1121 C CA . GLY A 1 140 ? 9.136 -10.107 -3.464 1.00 47.09 140 GLY A CA 1
ATOM 1122 C C . GLY A 1 140 ? 8.346 -9.979 -2.150 1.00 47.09 140 GLY A C 1
ATOM 1123 O O . GLY A 1 140 ? 8.933 -9.880 -1.075 1.00 47.09 140 GLY A O 1
ATOM 1124 N N . SER A 1 141 ? 7.020 -9.854 -2.233 1.00 50.91 141 SER A N 1
ATOM 1125 C CA . SER A 1 141 ? 6.111 -9.539 -1.116 1.00 50.91 141 SER A CA 1
ATOM 1126 C C . SER A 1 141 ? 5.852 -10.699 -0.147 1.00 50.91 141 SER A C 1
ATOM 1128 O O . SER A 1 141 ? 5.517 -10.458 1.009 1.00 50.91 141 SER A O 1
ATOM 1130 N N . GLY A 1 142 ? 6.050 -11.952 -0.575 1.00 52.88 142 GLY A N 1
ATOM 1131 C CA . GLY A 1 142 ? 5.776 -13.137 0.251 1.00 52.88 142 GLY A CA 1
ATOM 1132 C C . GLY A 1 142 ? 6.561 -13.141 1.568 1.00 52.88 142 GLY A C 1
ATOM 1133 O O . GLY A 1 142 ? 5.966 -13.093 2.645 1.00 52.88 142 GLY A O 1
ATOM 1134 N N . ASP A 1 143 ? 7.893 -13.087 1.485 1.00 56.72 143 ASP A N 1
ATOM 1135 C CA . ASP A 1 143 ? 8.766 -13.065 2.669 1.00 56.72 143 ASP A CA 1
ATOM 1136 C C . ASP A 1 143 ? 8.554 -11.825 3.540 1.00 56.72 143 ASP A C 1
ATOM 1138 O O . ASP A 1 143 ? 8.727 -11.869 4.759 1.00 56.72 143 ASP A O 1
ATOM 1142 N N . ARG A 1 144 ? 8.157 -10.701 2.939 1.00 60.00 144 ARG A N 1
ATOM 1143 C CA . ARG A 1 144 ? 7.955 -9.443 3.664 1.00 60.00 144 ARG A CA 1
ATOM 1144 C C . ARG A 1 144 ? 6.668 -9.415 4.453 1.00 60.00 144 ARG A C 1
ATOM 1146 O O . ARG A 1 144 ? 6.702 -9.018 5.614 1.00 60.00 144 ARG A O 1
ATOM 1153 N N . VAL A 1 145 ? 5.566 -9.867 3.865 1.00 57.31 145 VAL A N 1
ATOM 1154 C CA . VAL A 1 145 ? 4.304 -10.035 4.588 1.00 57.31 145 VAL A CA 1
ATOM 1155 C C . VAL A 1 145 ? 4.488 -11.065 5.700 1.00 57.31 145 VAL A C 1
ATOM 1157 O O . VAL A 1 145 ? 4.099 -10.800 6.835 1.00 57.31 145 VAL A O 1
ATOM 1160 N N . ALA A 1 146 ? 5.166 -12.183 5.415 1.00 57.19 146 ALA A N 1
ATOM 1161 C CA . ALA A 1 146 ? 5.487 -13.188 6.423 1.00 57.19 146 ALA A CA 1
ATOM 1162 C C . ALA A 1 146 ? 6.335 -12.603 7.561 1.00 57.19 146 ALA A C 1
ATOM 1164 O O . ALA A 1 146 ? 5.976 -12.759 8.721 1.00 57.19 146 ALA A O 1
ATOM 1165 N N . THR A 1 147 ? 7.394 -11.848 7.259 1.00 61.88 147 THR A N 1
ATOM 1166 C CA . THR A 1 147 ? 8.214 -11.171 8.279 1.00 61.88 147 THR A CA 1
ATOM 1167 C C . THR A 1 147 ? 7.394 -10.155 9.068 1.00 61.88 147 THR A C 1
ATOM 1169 O O . THR A 1 147 ? 7.513 -10.093 10.283 1.00 61.88 147 THR A O 1
ATOM 1172 N N . TYR A 1 148 ? 6.528 -9.381 8.414 1.00 57.72 148 TYR A N 1
ATOM 1173 C CA . TYR A 1 148 ? 5.696 -8.376 9.073 1.00 57.72 148 TYR A CA 1
ATOM 1174 C C . TYR A 1 148 ? 4.684 -8.998 10.045 1.00 57.72 148 TYR A C 1
ATOM 1176 O O . TYR A 1 148 ? 4.502 -8.488 11.149 1.00 57.72 148 TYR A O 1
ATOM 1184 N N . ILE A 1 149 ? 4.065 -10.118 9.660 1.00 61.09 149 ILE A N 1
ATOM 1185 C CA . ILE A 1 149 ? 3.133 -10.881 10.502 1.00 61.09 149 ILE A CA 1
ATOM 1186 C C . ILE A 1 149 ? 3.881 -11.613 11.627 1.00 61.09 149 ILE A C 1
ATOM 1188 O O . ILE A 1 149 ? 3.459 -11.562 12.782 1.00 61.09 149 ILE A O 1
ATOM 1192 N N . CYS A 1 150 ? 4.989 -12.287 11.300 1.00 57.84 150 CYS A N 1
ATOM 1193 C CA . CYS A 1 150 ? 5.779 -13.091 12.237 1.00 57.84 150 CYS A CA 1
ATO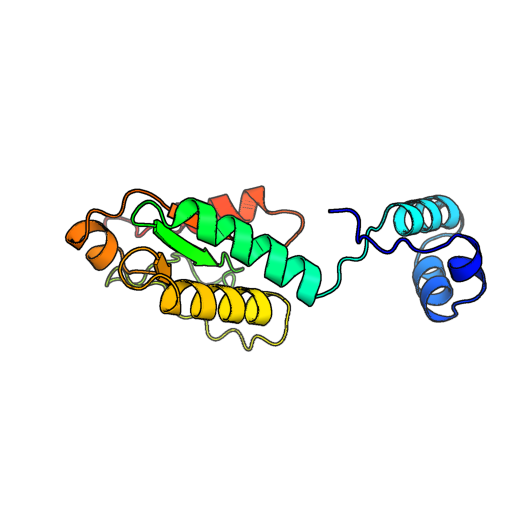M 1194 C C . CYS A 1 150 ? 6.606 -12.248 13.209 1.00 57.84 150 CYS A C 1
ATOM 1196 O O . CYS A 1 150 ? 6.979 -12.747 14.266 1.00 57.84 150 CYS A O 1
ATOM 1198 N N . ALA A 1 151 ? 6.819 -10.963 12.923 1.00 55.31 151 ALA A N 1
ATOM 1199 C CA . ALA A 1 151 ? 7.359 -9.975 13.854 1.00 55.31 151 ALA A CA 1
ATOM 1200 C C . ALA A 1 151 ? 6.338 -9.599 14.959 1.00 55.31 151 ALA A C 1
ATOM 1202 O O . ALA A 1 151 ? 6.261 -8.451 15.398 1.00 55.31 151 ALA A O 1
ATOM 1203 N N . SER A 1 152 ? 5.521 -10.564 15.382 1.00 43.75 152 SER A N 1
ATOM 1204 C CA . SER A 1 152 ? 4.602 -10.486 16.513 1.00 43.75 152 SER A CA 1
ATOM 1205 C C . SER A 1 152 ? 5.402 -10.478 17.823 1.00 43.75 152 SER A C 1
ATOM 1207 O O . SER A 1 152 ? 6.506 -11.027 17.862 1.00 43.75 152 SER A O 1
ATOM 1209 N N . PRO A 1 153 ? 4.898 -9.865 18.908 1.00 43.03 153 PRO A N 1
ATOM 1210 C CA . PRO A 1 153 ? 5.633 -9.823 20.163 1.00 43.03 153 PRO A CA 1
ATOM 1211 C C . PRO A 1 153 ? 5.855 -11.248 20.675 1.00 43.03 153 PRO A C 1
ATOM 1213 O O . PRO A 1 153 ? 4.898 -12.006 20.848 1.00 43.03 153 PRO A O 1
ATOM 1216 N N . HIS A 1 154 ? 7.117 -11.608 20.921 1.00 42.03 154 HIS A N 1
ATOM 1217 C CA . HIS A 1 154 ? 7.429 -12.822 21.661 1.00 42.03 154 HIS A CA 1
ATOM 1218 C C . HIS A 1 154 ? 6.744 -12.739 23.035 1.00 42.03 154 HIS A C 1
ATOM 1220 O O . HIS A 1 154 ? 6.922 -11.744 23.745 1.00 42.03 154 HIS A O 1
ATOM 1226 N N . PRO A 1 155 ? 5.951 -13.748 23.431 1.00 39.22 155 PRO A N 1
ATOM 1227 C CA . PRO A 1 155 ? 5.647 -13.928 24.835 1.00 39.22 155 PRO A CA 1
ATOM 1228 C C . PRO A 1 155 ? 6.969 -14.302 25.511 1.00 39.22 155 PRO A C 1
ATOM 1230 O O . PRO A 1 155 ? 7.643 -15.211 25.034 1.00 39.22 155 PRO A O 1
ATOM 1233 N N . LEU A 1 156 ? 7.292 -13.629 26.618 1.00 45.31 156 LEU A N 1
ATOM 1234 C CA . LEU A 1 156 ? 8.496 -13.795 27.448 1.00 45.31 156 LEU A CA 1
ATOM 1235 C C . LEU A 1 156 ? 9.692 -12.926 27.026 1.00 45.31 156 LEU A C 1
ATOM 1237 O O . LEU A 1 156 ? 10.612 -13.384 26.370 1.00 45.31 156 LEU A O 1
ATOM 1241 N N . ASP A 1 157 ? 9.680 -11.683 27.503 1.00 39.09 157 ASP A N 1
ATOM 1242 C CA . ASP A 1 157 ? 10.877 -11.025 28.041 1.00 39.09 157 ASP A CA 1
ATOM 1243 C C . ASP A 1 157 ? 10.412 -10.297 29.313 1.00 39.09 157 ASP A C 1
ATOM 1245 O O . ASP A 1 157 ? 10.002 -9.128 29.272 1.00 39.09 157 ASP A O 1
ATOM 1249 N N . HIS A 1 158 ? 10.349 -11.070 30.404 1.00 41.34 158 HIS A N 1
ATOM 1250 C CA . HIS A 1 158 ? 10.277 -10.573 31.778 1.00 41.34 158 HIS A CA 1
ATOM 1251 C C . HIS A 1 158 ? 11.666 -10.125 32.225 1.00 41.34 158 HIS A C 1
ATOM 1253 O O . HIS A 1 158 ? 12.631 -10.861 31.923 1.00 41.34 158 HIS A O 1
#

Organism: NCBI:txid57320